Protein AF-A0A117KWV7-F1 (afdb_monomer_lite)

Foldseek 3Di:
DPPPPPPPDALLRLLVVLLVVPHDADPVCLQVDPLNVQVLLVVLLVCDLVVVDDLVRLCVQLHNQLSSVSVCSSSRDDLCSSCVSVVHDSVVSSVSNNVSSVVSCVPPVVPPVPPDDDD

Radius of gyration: 15.74 Å; chains: 1; bounding box: 28×49×55 Å

Secondary structure (DSSP, 8-state):
----------HHHHHHHHHHTT----GGGTT-SGGGGSHHHHHHHHHHHTTSS-HHHHHHHHHHHHHHHHHHHHHT--HHHHHHHTTS-HHHHHHHHHHHHHHHIIIIITTSSS-----

pLDDT: mean 84.76, std 16.92, range [40.44, 97.12]

Structure (mmCIF, N/CA/C/O backbone):
data_AF-A0A117KWV7-F1
#
_entry.id   AF-A0A117KWV7-F1
#
loop_
_atom_site.group_PDB
_atom_site.id
_atom_site.type_symbol
_atom_site.label_atom_id
_atom_site.label_alt_id
_atom_site.label_comp_id
_atom_site.label_asym_id
_atom_site.label_entity_id
_atom_site.label_seq_id
_atom_site.pdbx_PDB_ins_code
_atom_site.Cartn_x
_atom_site.Cartn_y
_atom_site.Cartn_z
_atom_site.occupancy
_atom_site.B_iso_or_equiv
_atom_site.auth_seq_id
_atom_site.auth_comp_id
_atom_site.auth_asym_id
_atom_site.auth_atom_id
_atom_site.pdbx_PDB_model_num
ATOM 1 N N . MET A 1 1 ? -12.663 -35.653 9.692 1.00 40.44 1 MET A N 1
ATOM 2 C CA . MET A 1 1 ? -11.377 -34.970 9.433 1.00 40.44 1 MET A CA 1
ATOM 3 C C . MET A 1 1 ? -11.649 -33.733 8.590 1.00 40.44 1 MET A C 1
ATOM 5 O O . MET A 1 1 ? -11.610 -33.794 7.367 1.00 40.44 1 MET A O 1
ATOM 9 N N . THR A 1 2 ? -12.018 -32.627 9.229 1.00 44.38 2 THR A N 1
ATOM 10 C CA . THR A 1 2 ? -12.074 -31.314 8.580 1.00 44.38 2 THR A CA 1
ATOM 11 C C . THR A 1 2 ? -10.638 -30.906 8.291 1.00 44.38 2 THR A C 1
ATOM 13 O O . THR A 1 2 ? -9.846 -30.727 9.207 1.00 44.38 2 THR A O 1
ATOM 16 N N . LYS A 1 3 ? -10.265 -30.871 7.011 1.00 45.09 3 LYS A N 1
ATOM 17 C CA . LYS A 1 3 ? -8.960 -30.372 6.584 1.00 45.09 3 LYS A CA 1
ATOM 18 C C . LYS A 1 3 ? -8.886 -28.903 6.990 1.00 45.09 3 LYS A C 1
ATOM 20 O O . LYS A 1 3 ? -9.588 -28.084 6.401 1.00 45.09 3 LYS A O 1
ATOM 25 N N . ASP A 1 4 ? -8.048 -28.587 7.971 1.00 50.41 4 ASP A N 1
ATOM 26 C CA . ASP A 1 4 ? -7.552 -27.234 8.183 1.00 50.41 4 ASP A CA 1
ATOM 27 C C . ASP A 1 4 ? -6.854 -26.797 6.896 1.00 50.41 4 ASP A C 1
ATOM 29 O O . ASP A 1 4 ? -5.695 -27.124 6.625 1.00 50.41 4 ASP A O 1
ATOM 33 N N . VAL A 1 5 ? -7.596 -26.095 6.040 1.00 50.00 5 VAL A N 1
ATOM 34 C CA . VAL A 1 5 ? -7.021 -25.354 4.927 1.00 50.00 5 VAL A CA 1
ATOM 35 C C . VAL A 1 5 ? -6.283 -24.195 5.573 1.00 50.00 5 VAL A C 1
ATOM 37 O O . VAL A 1 5 ? -6.842 -23.122 5.787 1.00 50.00 5 VAL A O 1
ATOM 40 N N . ASN A 1 6 ? -5.026 -24.441 5.929 1.00 47.94 6 ASN A N 1
ATOM 41 C CA . ASN A 1 6 ? -4.088 -23.432 6.391 1.00 47.94 6 ASN A CA 1
ATOM 42 C C . ASN A 1 6 ? -3.799 -22.495 5.203 1.00 47.94 6 ASN A C 1
ATOM 44 O O . ASN A 1 6 ? -2.786 -22.600 4.511 1.00 47.94 6 ASN A O 1
ATOM 48 N N . LYS A 1 7 ? -4.766 -21.631 4.874 1.00 59.97 7 LYS A N 1
ATOM 49 C CA . LYS A 1 7 ? -4.659 -20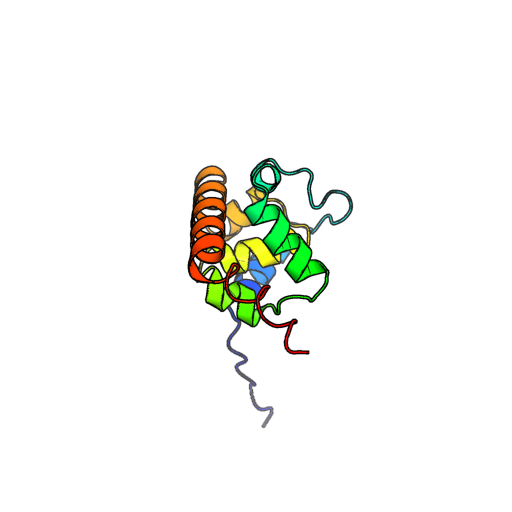.659 3.792 1.00 59.97 7 LYS A CA 1
ATOM 50 C C . LYS A 1 7 ? -3.700 -19.581 4.279 1.00 59.97 7 LYS A C 1
ATOM 52 O O . LYS A 1 7 ? -4.084 -18.687 5.027 1.00 59.97 7 LYS A O 1
ATOM 57 N N . SER A 1 8 ? -2.433 -19.705 3.893 1.00 74.69 8 SER A N 1
ATOM 58 C CA . SER A 1 8 ? -1.414 -18.687 4.146 1.00 74.69 8 SER A CA 1
ATOM 59 C C . SER A 1 8 ? -1.929 -17.338 3.631 1.00 74.69 8 SER A C 1
ATOM 61 O O . SER A 1 8 ? -2.058 -17.146 2.421 1.00 74.69 8 SER A O 1
ATOM 63 N N . MET A 1 9 ? -2.226 -16.415 4.547 1.00 80.31 9 MET A N 1
ATOM 64 C CA . MET A 1 9 ? -2.661 -15.067 4.194 1.00 80.31 9 MET A CA 1
ATOM 65 C C . MET A 1 9 ? -1.505 -14.285 3.563 1.00 80.31 9 MET A C 1
ATOM 67 O O . MET A 1 9 ? -0.401 -14.240 4.118 1.00 80.31 9 MET A O 1
ATOM 71 N N . ASN A 1 10 ? -1.754 -13.633 2.429 1.00 89.31 10 ASN A N 1
ATOM 72 C CA . ASN A 1 10 ? -0.774 -12.742 1.807 1.00 89.31 10 ASN A CA 1
ATOM 73 C C . ASN A 1 10 ? -0.627 -11.424 2.600 1.00 89.31 10 ASN A C 1
ATOM 75 O O . ASN A 1 10 ? -1.399 -11.125 3.513 1.00 89.31 10 ASN A O 1
ATOM 79 N N . GLY A 1 11 ? 0.390 -10.619 2.271 1.00 88.06 11 GLY A N 1
ATOM 80 C CA . GLY A 1 11 ? 0.694 -9.385 3.010 1.00 88.06 11 GLY A CA 1
ATOM 81 C C . GLY A 1 11 ? -0.460 -8.372 3.057 1.00 88.06 11 GLY A C 1
ATOM 82 O O . GLY A 1 11 ? -0.638 -7.704 4.073 1.00 88.06 11 GLY A O 1
ATOM 83 N N . ALA A 1 12 ? -1.278 -8.288 2.001 1.00 92.44 12 ALA A N 1
ATOM 84 C CA . ALA A 1 12 ? -2.457 -7.422 1.986 1.00 92.44 12 ALA A CA 1
ATOM 85 C C . ALA A 1 12 ? -3.567 -7.962 2.892 1.00 92.44 12 ALA A C 1
ATOM 87 O O . ALA A 1 12 ? -4.151 -7.203 3.654 1.00 92.44 12 ALA A O 1
ATOM 88 N N . GLU A 1 13 ? -3.829 -9.267 2.858 1.00 93.31 13 GLU A N 1
ATOM 89 C CA . GLU A 1 13 ? -4.834 -9.902 3.717 1.00 93.31 13 GLU A CA 1
ATOM 90 C C . GLU A 1 13 ? -4.492 -9.740 5.200 1.00 93.31 13 GLU A C 1
ATOM 92 O O . GLU A 1 13 ? -5.366 -9.393 5.992 1.00 93.31 13 GLU A O 1
ATOM 97 N N . LYS A 1 14 ? -3.216 -9.915 5.573 1.00 93.56 14 LYS A N 1
ATOM 98 C CA . LYS A 1 14 ? -2.741 -9.678 6.947 1.00 93.56 14 LYS A CA 1
ATOM 99 C C . LYS A 1 14 ? -2.973 -8.232 7.382 1.00 93.56 14 LYS A C 1
ATOM 101 O O . LYS A 1 14 ? -3.506 -7.994 8.462 1.00 93.56 14 LYS A O 1
ATOM 106 N N . LEU A 1 15 ? -2.615 -7.273 6.526 1.00 94.25 15 LEU A N 1
ATOM 107 C CA . LEU A 1 15 ? -2.806 -5.852 6.809 1.00 94.25 15 LEU A CA 1
ATOM 108 C C . LEU A 1 15 ? -4.291 -5.490 6.950 1.00 94.25 15 LEU A C 1
ATOM 110 O O . LEU A 1 15 ? -4.666 -4.775 7.873 1.00 94.25 15 LEU A O 1
ATOM 114 N N . LEU A 1 16 ? -5.145 -5.994 6.060 1.00 94.69 16 LEU A N 1
ATOM 115 C CA . LEU A 1 16 ? -6.585 -5.738 6.097 1.00 94.69 16 LEU A CA 1
ATOM 116 C C . LEU A 1 16 ? -7.245 -6.348 7.339 1.00 94.69 16 LEU A C 1
ATOM 118 O O . LEU A 1 16 ? -8.093 -5.700 7.951 1.00 94.69 16 LEU A O 1
ATOM 122 N N .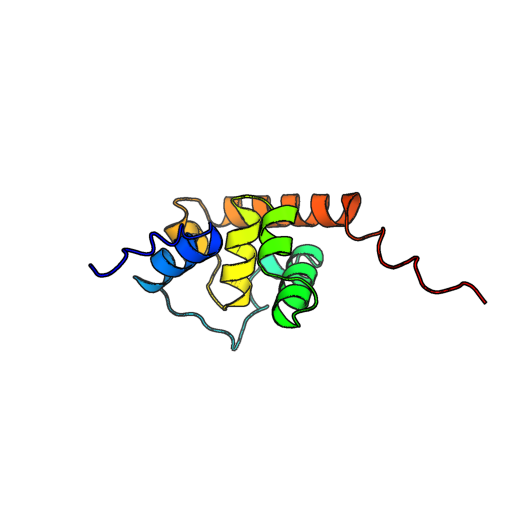 ALA A 1 17 ? -6.837 -7.55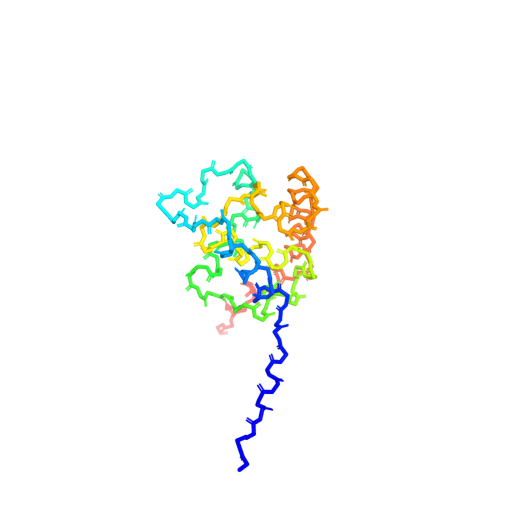6 7.735 1.00 94.19 17 ALA A N 1
ATOM 123 C CA . ALA A 1 17 ? -7.309 -8.178 8.967 1.00 94.19 17 ALA A CA 1
ATOM 124 C C . ALA A 1 17 ? -6.934 -7.337 10.194 1.00 94.19 17 ALA A C 1
ATOM 126 O O . ALA A 1 17 ? -7.779 -7.115 11.059 1.00 94.19 17 ALA A O 1
ATOM 127 N N . GLU A 1 18 ? -5.713 -6.801 10.243 1.00 94.00 18 GLU A N 1
ATOM 128 C CA . GLU A 1 18 ? -5.287 -5.916 11.329 1.00 94.00 18 GLU A CA 1
ATOM 129 C C . GLU A 1 18 ? -6.077 -4.600 11.346 1.00 94.00 18 GLU A C 1
ATOM 131 O O . GLU A 1 18 ? -6.612 -4.209 12.381 1.00 94.00 18 GLU A O 1
ATOM 136 N N . LEU A 1 19 ? -6.238 -3.955 10.187 1.00 94.25 19 LEU A N 1
ATOM 137 C CA . LEU A 1 19 ? -7.009 -2.716 10.046 1.00 94.25 19 LEU A CA 1
ATOM 138 C C . LEU A 1 19 ? -8.466 -2.879 10.485 1.00 94.25 19 LEU A C 1
ATOM 140 O O . LEU A 1 19 ? -9.019 -1.981 11.120 1.00 94.25 19 LEU A O 1
ATOM 144 N N . SER A 1 20 ? -9.080 -4.025 10.183 1.00 92.38 20 SER A N 1
ATOM 145 C CA . SER A 1 20 ? -10.479 -4.300 10.529 1.00 92.38 20 SER A CA 1
ATOM 146 C C . SER A 1 20 ? -10.760 -4.281 12.036 1.00 92.38 20 SER A C 1
ATOM 148 O O . SER A 1 20 ? -11.903 -4.073 12.436 1.00 92.38 20 SER A O 1
ATOM 150 N N . LYS A 1 21 ? -9.727 -4.427 12.878 1.00 93.31 21 LYS A N 1
ATOM 151 C CA . LYS A 1 21 ? -9.863 -4.404 14.340 1.00 93.31 21 LYS A CA 1
ATOM 152 C C . LYS A 1 21 ? -10.141 -3.007 14.898 1.00 93.31 21 LYS A C 1
ATOM 154 O O . LYS A 1 21 ? -10.641 -2.900 16.012 1.00 93.31 21 LYS A O 1
ATOM 159 N N . PHE A 1 22 ? -9.776 -1.941 14.178 1.00 92.06 22 PHE A N 1
ATOM 160 C CA . PHE A 1 22 ? -9.825 -0.578 14.727 1.00 92.06 22 PHE A CA 1
ATOM 161 C C . PHE A 1 22 ? -10.192 0.528 13.728 1.00 92.06 22 PHE A C 1
ATOM 163 O O . PHE A 1 22 ? -10.377 1.671 14.143 1.00 92.06 22 PHE A O 1
ATOM 170 N N . ALA A 1 23 ? -10.280 0.234 12.431 1.00 92.12 23 ALA A N 1
ATOM 171 C CA . ALA A 1 23 ? -10.597 1.209 11.396 1.00 92.12 23 ALA A CA 1
ATOM 172 C C . ALA A 1 23 ? -11.656 0.666 10.431 1.00 92.12 23 ALA A C 1
ATOM 174 O O . ALA A 1 23 ? -11.733 -0.531 10.156 1.00 92.12 23 ALA A O 1
ATOM 175 N N . SER A 1 24 ? -12.458 1.573 9.875 1.00 88.81 24 SER A N 1
ATOM 176 C CA . SER A 1 24 ? -13.446 1.259 8.841 1.00 88.81 24 SER A CA 1
ATOM 177 C C . SER A 1 24 ? -13.087 1.964 7.534 1.00 88.81 24 SER A C 1
ATOM 179 O O . SER A 1 24 ? -12.739 3.148 7.556 1.00 88.81 24 SER A O 1
ATOM 181 N N . PRO A 1 25 ? -13.176 1.276 6.385 1.00 91.12 25 PRO A N 1
ATOM 182 C CA . PRO A 1 25 ? -12.857 1.879 5.102 1.00 91.12 25 PRO A CA 1
ATOM 183 C C . PRO A 1 25 ? -13.895 2.940 4.714 1.00 91.12 25 PRO A C 1
ATOM 185 O O . PRO A 1 25 ? -15.101 2.716 4.814 1.00 91.12 25 PRO A O 1
ATOM 188 N N . ASN A 1 26 ? -13.436 4.074 4.184 1.00 87.44 26 ASN A N 1
ATOM 189 C CA . ASN A 1 26 ? -14.293 5.121 3.637 1.00 87.44 26 ASN A CA 1
ATOM 190 C C . ASN A 1 26 ? -13.964 5.402 2.167 1.00 87.44 26 ASN A C 1
ATOM 192 O O . ASN A 1 26 ? -13.096 6.207 1.831 1.00 87.44 26 ASN A O 1
ATOM 196 N N . ARG A 1 27 ? -14.727 4.776 1.269 1.00 80.50 27 ARG A N 1
ATOM 197 C CA . ARG A 1 27 ? -14.525 4.916 -0.181 1.00 80.50 27 ARG A CA 1
ATOM 198 C C . ARG A 1 27 ? -15.057 6.216 -0.775 1.00 80.50 27 ARG A C 1
ATOM 200 O O . ARG A 1 27 ? -14.668 6.556 -1.887 1.00 80.50 27 ARG A O 1
ATOM 207 N N . LYS A 1 28 ? -15.898 6.973 -0.057 1.00 79.25 28 LYS A N 1
ATOM 208 C CA . LYS A 1 28 ? -16.504 8.213 -0.586 1.00 79.25 28 LYS A CA 1
ATOM 209 C C . LYS A 1 28 ? -15.458 9.288 -0.914 1.00 79.25 28 LYS A C 1
ATOM 211 O O . LYS A 1 28 ? -15.747 10.205 -1.670 1.00 79.25 28 LYS A O 1
ATOM 216 N N . ASN A 1 29 ? -14.252 9.178 -0.350 1.00 70.69 29 ASN A N 1
ATOM 217 C CA . ASN A 1 29 ? -13.182 10.170 -0.459 1.00 70.69 29 ASN A CA 1
ATOM 218 C C . ASN A 1 29 ? -11.817 9.551 -0.818 1.00 70.69 29 ASN A C 1
ATOM 220 O O . ASN A 1 29 ? -10.788 10.084 -0.404 1.00 70.69 29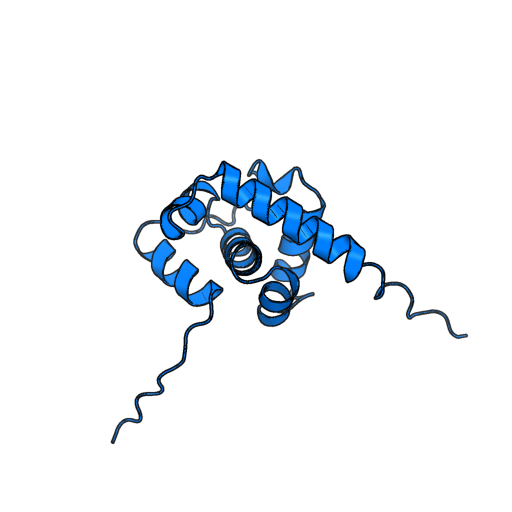 ASN A O 1
ATOM 224 N N . LEU A 1 30 ? -11.807 8.446 -1.578 1.00 76.19 30 LEU A N 1
ATOM 225 C CA . LEU A 1 30 ? -10.628 7.603 -1.832 1.00 76.19 30 LEU A CA 1
ATOM 226 C C . LEU A 1 30 ? -9.353 8.379 -2.206 1.00 76.19 30 LEU A C 1
ATOM 228 O O . LEU A 1 30 ? -8.281 7.990 -1.779 1.00 76.19 30 LEU A O 1
ATOM 232 N N . PHE A 1 31 ? -9.466 9.493 -2.939 1.00 85.06 31 PHE A N 1
ATOM 233 C CA . PHE A 1 31 ? -8.324 10.268 -3.444 1.00 85.06 31 PHE A CA 1
ATOM 234 C C . PHE A 1 31 ? -8.069 11.606 -2.732 1.00 85.06 31 PHE A C 1
ATOM 236 O O . PHE A 1 31 ? -7.335 12.446 -3.248 1.00 85.06 31 PHE A O 1
ATOM 243 N N . LYS A 1 32 ? -8.662 11.846 -1.555 1.00 84.75 32 LYS A N 1
ATOM 244 C CA . LYS A 1 32 ? -8.457 13.110 -0.815 1.00 84.75 32 LYS A CA 1
ATOM 245 C C . LYS A 1 32 ? -7.188 13.136 0.043 1.00 84.75 32 LYS A C 1
ATOM 247 O O . LYS A 1 32 ? -6.822 14.192 0.555 1.00 84.75 32 LYS A O 1
ATOM 252 N N . GLU A 1 33 ? -6.513 12.004 0.229 1.00 83.44 33 GLU A N 1
ATOM 253 C CA . GLU A 1 33 ? -5.283 11.960 1.025 1.00 83.44 33 GLU A CA 1
ATOM 254 C C . GLU A 1 33 ? -4.085 12.589 0.306 1.00 83.44 33 GLU A C 1
ATOM 256 O O . GLU A 1 33 ? -3.917 12.455 -0.903 1.00 83.44 33 GLU A O 1
ATOM 261 N N . ALA A 1 34 ? -3.188 13.214 1.076 1.00 86.88 34 ALA A N 1
ATOM 262 C CA . ALA A 1 34 ? -1.997 13.881 0.543 1.00 86.88 34 ALA A CA 1
ATOM 263 C C . ALA A 1 34 ? -1.089 12.956 -0.288 1.00 86.88 34 ALA A C 1
ATOM 265 O O . ALA A 1 34 ? -0.392 13.435 -1.176 1.00 86.88 34 ALA A O 1
ATOM 266 N N . VAL A 1 35 ? -1.109 11.642 -0.028 1.00 90.25 35 VAL A N 1
ATOM 267 C CA . VAL A 1 35 ? -0.330 10.657 -0.795 1.00 90.25 35 VAL A CA 1
ATOM 268 C C . VAL A 1 35 ? -0.768 10.578 -2.264 1.00 90.25 35 VAL A C 1
ATOM 270 O O . VAL A 1 35 ? 0.057 10.314 -3.130 1.00 90.25 35 VAL A O 1
ATOM 273 N N . PHE A 1 36 ? -2.031 10.895 -2.567 1.00 92.62 36 PHE A N 1
ATOM 274 C CA . PHE A 1 36 ? -2.568 10.900 -3.932 1.00 92.62 36 PHE A CA 1
ATOM 275 C C . PHE A 1 36 ? -2.219 12.152 -4.734 1.00 92.62 36 PHE A C 1
ATOM 277 O O . PHE A 1 36 ? -2.578 12.241 -5.907 1.00 92.62 36 PHE A O 1
ATOM 284 N N . ARG A 1 37 ? -1.505 13.113 -4.130 1.00 91.94 37 ARG A N 1
ATOM 285 C CA . ARG A 1 37 ? -0.879 14.208 -4.882 1.00 91.94 37 ARG A CA 1
ATOM 286 C C . ARG A 1 37 ? 0.232 13.693 -5.797 1.00 91.94 37 ARG A C 1
ATOM 288 O O . ARG A 1 37 ? 0.509 14.329 -6.807 1.00 91.94 37 ARG A O 1
ATOM 295 N N . ASP A 1 38 ? 0.838 12.548 -5.475 1.00 93.69 38 ASP A N 1
ATOM 296 C CA . ASP A 1 38 ? 1.723 11.860 -6.411 1.00 93.69 38 ASP A CA 1
ATOM 297 C C . ASP A 1 38 ? 0.891 11.076 -7.437 1.00 93.69 38 ASP A C 1
ATOM 299 O O . ASP A 1 38 ? 0.167 10.131 -7.098 1.00 93.69 38 ASP A O 1
ATOM 303 N N . TYR A 1 39 ? 1.002 11.470 -8.709 1.00 92.25 39 TYR A N 1
ATOM 304 C CA . TYR A 1 39 ? 0.211 10.889 -9.794 1.00 92.25 39 TYR A CA 1
ATOM 305 C C . TYR A 1 39 ? 0.465 9.387 -9.982 1.00 92.25 39 TYR A C 1
ATOM 307 O O . TYR A 1 39 ? -0.426 8.673 -10.437 1.00 92.25 39 TYR A O 1
ATOM 315 N N . ARG A 1 40 ? 1.654 8.881 -9.625 1.00 93.19 40 ARG A N 1
ATOM 316 C CA . ARG A 1 40 ? 2.021 7.469 -9.813 1.00 93.19 40 ARG A CA 1
ATOM 317 C C . ARG A 1 40 ? 1.288 6.613 -8.802 1.00 93.19 40 ARG A C 1
ATOM 319 O O . ARG A 1 40 ? 0.639 5.646 -9.187 1.00 93.19 40 ARG A O 1
ATOM 326 N N . VAL A 1 41 ? 1.309 7.022 -7.532 1.00 94.50 41 VAL A N 1
ATOM 327 C CA . VAL A 1 41 ? 0.537 6.362 -6.467 1.00 94.50 41 VAL A CA 1
ATOM 328 C C . VAL A 1 41 ? -0.944 6.329 -6.840 1.00 94.50 41 VAL A C 1
ATOM 330 O O . VAL A 1 41 ? -1.585 5.279 -6.768 1.00 94.50 41 VAL A O 1
ATOM 333 N N . ARG A 1 42 ? -1.476 7.464 -7.309 1.00 95.00 42 ARG A N 1
ATOM 334 C CA . ARG A 1 42 ? -2.858 7.553 -7.785 1.00 95.00 42 ARG A CA 1
ATOM 335 C C . ARG A 1 42 ? -3.136 6.590 -8.945 1.00 95.00 42 ARG A C 1
ATOM 337 O O . ARG A 1 42 ? -4.103 5.839 -8.862 1.00 95.00 42 ARG A O 1
ATOM 344 N N . LYS A 1 43 ? -2.273 6.547 -9.967 1.00 92.75 43 LYS A N 1
ATOM 345 C CA . LYS A 1 43 ? -2.405 5.656 -11.136 1.00 92.75 43 LYS A CA 1
ATOM 346 C C . LYS A 1 43 ? -2.446 4.181 -10.726 1.00 92.75 43 LYS A C 1
ATOM 348 O O . LYS A 1 43 ? -3.264 3.433 -11.250 1.00 92.75 43 LYS A O 1
ATOM 353 N N . PHE A 1 44 ? -1.612 3.758 -9.775 1.00 93.50 44 PHE A N 1
ATOM 354 C CA . PHE A 1 44 ? -1.630 2.381 -9.263 1.00 93.50 44 PHE A CA 1
ATOM 355 C C . PHE A 1 44 ? -2.942 2.032 -8.554 1.00 93.50 44 PHE A C 1
ATOM 357 O O . PHE A 1 44 ? -3.511 0.972 -8.812 1.00 93.50 44 PHE A O 1
ATOM 364 N N . VAL A 1 45 ? -3.450 2.925 -7.698 1.00 94.69 45 VAL A N 1
ATOM 365 C CA . VAL A 1 45 ? -4.745 2.710 -7.035 1.00 94.69 45 VAL A CA 1
ATOM 366 C C . VAL A 1 45 ? -5.884 2.681 -8.050 1.00 94.69 45 VAL A C 1
ATOM 368 O O . VAL A 1 45 ? -6.719 1.786 -7.981 1.00 94.69 45 VAL A O 1
ATOM 371 N N . GLU A 1 46 ? -5.912 3.604 -9.012 1.00 93.88 46 GLU A N 1
ATOM 372 C CA . GLU A 1 46 ? -6.940 3.637 -10.060 1.00 93.88 46 GLU A CA 1
ATOM 373 C C . GLU A 1 46 ? -6.944 2.353 -10.896 1.00 93.88 46 GLU A C 1
ATOM 375 O O . GLU A 1 46 ? -8.005 1.753 -11.064 1.00 93.88 46 GLU A O 1
ATOM 380 N N . LYS A 1 47 ? -5.772 1.885 -11.346 1.00 92.50 47 LYS A N 1
ATOM 381 C CA . LYS A 1 47 ? -5.647 0.623 -12.092 1.00 92.50 47 LYS A CA 1
ATOM 382 C C . LYS A 1 47 ? -6.141 -0.575 -11.283 1.00 92.50 47 LYS A C 1
ATOM 384 O O . LYS A 1 47 ? -6.856 -1.418 -11.813 1.00 92.50 47 LYS A O 1
ATOM 389 N N . TYR A 1 48 ? -5.811 -0.647 -9.993 1.00 93.94 48 TYR A N 1
ATOM 390 C CA . TYR A 1 48 ? -6.284 -1.740 -9.141 1.00 93.94 48 TYR A CA 1
ATOM 391 C C . TYR A 1 48 ? -7.800 -1.667 -8.889 1.00 93.94 48 TYR A C 1
ATOM 393 O O . TYR A 1 48 ? -8.484 -2.684 -8.957 1.00 93.94 48 TYR A O 1
ATOM 401 N N . VAL A 1 49 ? -8.359 -0.472 -8.660 1.00 92.75 49 VAL A N 1
ATOM 402 C CA . VAL A 1 49 ? -9.812 -0.272 -8.480 1.00 92.75 49 VAL A CA 1
ATOM 403 C C . VAL A 1 49 ? -10.596 -0.630 -9.746 1.00 92.75 49 VAL A C 1
ATOM 405 O O . VAL A 1 49 ? -11.680 -1.200 -9.645 1.00 92.75 49 VAL A O 1
ATOM 408 N N . ARG A 1 50 ? -10.050 -0.327 -10.929 1.00 92.88 50 ARG A N 1
ATOM 409 C CA . ARG A 1 50 ? -10.637 -0.682 -12.233 1.00 92.88 50 ARG A CA 1
ATOM 410 C C . ARG A 1 50 ? -10.437 -2.145 -12.622 1.00 92.88 50 ARG A C 1
ATOM 412 O O . ARG A 1 50 ? -11.026 -2.586 -13.598 1.00 92.88 50 ARG A O 1
ATOM 419 N N . SER A 1 51 ? -9.686 -2.909 -11.829 1.00 91.56 51 SER A N 1
ATOM 420 C CA . SER A 1 51 ? -9.286 -4.290 -12.131 1.00 91.56 51 SER A CA 1
ATOM 421 C C . SER A 1 51 ? -8.371 -4.429 -13.360 1.00 91.56 51 SER A C 1
ATOM 423 O O . SER A 1 51 ? -8.252 -5.522 -13.902 1.00 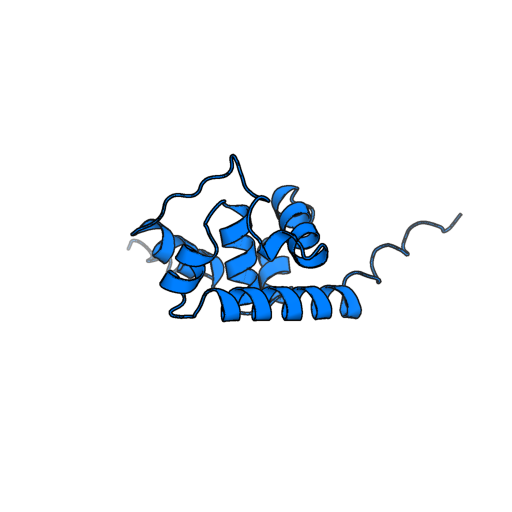91.56 51 SER A O 1
ATOM 425 N N . ASP A 1 52 ? -7.669 -3.359 -13.757 1.00 91.50 52 ASP A N 1
ATOM 426 C CA . ASP A 1 52 ? -6.655 -3.382 -14.829 1.00 91.50 52 ASP A CA 1
ATOM 427 C C . ASP A 1 52 ? -5.384 -4.138 -14.398 1.00 91.50 52 ASP A C 1
ATOM 429 O O . ASP A 1 52 ? -4.608 -4.606 -15.228 1.00 91.50 52 ASP A O 1
ATOM 433 N N . ILE A 1 53 ? -5.140 -4.213 -13.085 1.00 90.12 53 ILE A N 1
ATOM 434 C CA . ILE A 1 53 ? -4.041 -4.962 -12.467 1.00 90.12 53 ILE A CA 1
ATOM 435 C C . ILE A 1 53 ? -4.573 -5.758 -11.278 1.00 90.12 53 ILE A C 1
ATOM 437 O O . ILE A 1 53 ? -5.382 -5.253 -10.495 1.00 90.12 53 ILE A O 1
ATOM 441 N N . SER A 1 54 ? -4.120 -7.003 -11.123 1.00 92.88 54 SER A N 1
ATOM 442 C CA . SER A 1 54 ? -4.578 -7.858 -10.030 1.00 92.88 54 SER A CA 1
ATOM 443 C C . SER A 1 54 ? -3.901 -7.500 -8.701 1.00 92.88 54 SER A C 1
ATOM 445 O O . SER A 1 54 ? -2.877 -6.815 -8.647 1.00 92.88 54 SER A O 1
ATOM 447 N N . GLN A 1 55 ? -4.447 -8.008 -7.590 1.00 92.81 55 GLN A N 1
ATOM 448 C CA . GLN A 1 55 ? -3.789 -7.890 -6.284 1.00 92.81 55 GLN A CA 1
ATOM 449 C C . GLN A 1 55 ? -2.406 -8.554 -6.296 1.00 92.81 55 GLN A C 1
ATOM 451 O O . GLN A 1 55 ? -1.467 -8.017 -5.715 1.00 92.81 55 GLN A O 1
ATOM 456 N N . THR A 1 56 ? -2.273 -9.699 -6.967 1.00 92.12 56 THR A N 1
ATOM 457 C CA . THR A 1 56 ? -0.996 -10.408 -7.105 1.00 92.12 56 THR A CA 1
ATOM 458 C C . THR A 1 56 ? 0.035 -9.541 -7.824 1.00 92.12 56 THR A C 1
ATOM 460 O O . THR A 1 56 ? 1.168 -9.446 -7.356 1.00 92.12 56 THR A O 1
ATOM 463 N N . ASP A 1 57 ? -0.366 -8.835 -8.885 1.00 91.19 57 ASP A N 1
ATOM 464 C CA . ASP A 1 57 ? 0.514 -7.914 -9.616 1.00 91.19 57 ASP A CA 1
ATOM 465 C C . ASP A 1 57 ? 0.947 -6.734 -8.743 1.00 91.19 57 ASP A C 1
ATOM 467 O O . ASP A 1 57 ? 2.132 -6.414 -8.676 1.00 91.19 57 ASP A O 1
ATOM 471 N N . ILE A 1 58 ? 0.011 -6.126 -8.003 1.00 92.81 58 ILE A N 1
ATOM 472 C CA . ILE A 1 58 ? 0.315 -5.056 -7.040 1.00 92.81 58 ILE A CA 1
ATOM 473 C C . ILE A 1 58 ? 1.365 -5.508 -6.022 1.00 92.81 58 ILE A C 1
ATOM 475 O O . ILE A 1 58 ? 2.339 -4.793 -5.773 1.00 92.81 58 ILE A O 1
ATOM 479 N N . LEU A 1 59 ? 1.183 -6.693 -5.438 1.00 93.25 59 LEU A N 1
ATOM 480 C CA . LEU A 1 59 ? 2.115 -7.242 -4.455 1.00 93.25 59 LEU A CA 1
ATOM 481 C C . LEU A 1 59 ? 3.485 -7.543 -5.078 1.00 93.25 59 LEU A C 1
ATOM 483 O O . LEU A 1 59 ? 4.508 -7.246 -4.462 1.00 93.25 59 LEU A O 1
ATOM 487 N N . ALA A 1 60 ? 3.511 -8.080 -6.299 1.00 89.94 60 ALA A N 1
ATOM 488 C CA . ALA A 1 60 ? 4.742 -8.397 -7.013 1.00 89.94 60 ALA A CA 1
ATOM 489 C C . ALA A 1 60 ? 5.522 -7.144 -7.443 1.00 89.94 60 ALA A C 1
ATOM 491 O O . ALA A 1 60 ? 6.751 -7.148 -7.415 1.00 89.94 60 ALA A O 1
ATOM 492 N N . TYR A 1 61 ? 4.835 -6.071 -7.843 1.00 89.81 61 TYR A N 1
ATOM 493 C CA . TYR A 1 61 ? 5.481 -4.861 -8.362 1.00 89.81 61 TYR A CA 1
ATOM 494 C C . TYR A 1 61 ? 5.946 -3.911 -7.265 1.00 89.81 61 TYR A C 1
ATOM 496 O O . TYR A 1 61 ? 6.977 -3.262 -7.418 1.00 89.81 61 TYR A O 1
ATOM 504 N N . LEU A 1 62 ? 5.186 -3.809 -6.175 1.00 92.69 62 LEU A N 1
ATOM 505 C CA . LEU A 1 62 ? 5.419 -2.807 -5.132 1.00 92.69 62 LEU A CA 1
ATOM 506 C C . LEU A 1 62 ? 6.037 -3.403 -3.860 1.00 92.69 62 LEU A C 1
ATOM 508 O O . LEU A 1 62 ? 6.414 -2.677 -2.939 1.00 92.69 62 LEU A O 1
ATOM 512 N N . GLY A 1 63 ? 6.156 -4.728 -3.798 1.00 91.25 63 GLY A N 1
ATOM 513 C CA . GLY A 1 63 ? 6.807 -5.437 -2.708 1.00 91.25 63 GLY A CA 1
ATOM 514 C C . GLY A 1 63 ? 6.014 -5.439 -1.399 1.00 91.25 63 GLY A C 1
ATOM 515 O O . GLY A 1 63 ? 4.856 -5.021 -1.311 1.00 91.25 63 GLY A O 1
ATOM 516 N N . ALA A 1 64 ? 6.671 -5.927 -0.345 1.00 88.50 64 ALA A N 1
ATOM 517 C CA . ALA A 1 64 ? 6.031 -6.335 0.906 1.00 88.50 64 ALA A CA 1
ATOM 518 C C . ALA A 1 64 ? 5.421 -5.193 1.737 1.00 88.50 64 ALA A C 1
ATOM 520 O O . ALA A 1 64 ? 4.612 -5.456 2.620 1.00 88.50 64 ALA A O 1
ATOM 521 N N . THR A 1 65 ? 5.804 -3.935 1.489 1.00 90.88 65 THR A N 1
ATOM 522 C CA . THR A 1 65 ? 5.247 -2.775 2.208 1.00 90.88 65 THR A CA 1
ATOM 523 C C . THR A 1 65 ? 4.281 -1.968 1.347 1.00 90.88 65 THR A C 1
ATOM 525 O O . THR A 1 65 ? 3.131 -1.777 1.736 1.00 90.88 65 THR A O 1
ATOM 528 N N . ALA A 1 66 ? 4.719 -1.499 0.174 1.00 95.00 66 ALA A N 1
ATOM 529 C CA . ALA A 1 66 ? 3.904 -0.613 -0.651 1.00 95.00 66 ALA A CA 1
ATOM 530 C C . ALA A 1 66 ? 2.736 -1.348 -1.330 1.00 95.00 66 ALA A C 1
ATOM 532 O O . ALA A 1 66 ? 1.661 -0.768 -1.452 1.00 95.00 66 ALA A O 1
ATOM 533 N N . GLY A 1 67 ? 2.892 -2.628 -1.688 1.00 96.12 67 GLY A N 1
ATOM 534 C CA . GLY A 1 67 ? 1.810 -3.430 -2.269 1.00 96.12 67 GLY A CA 1
ATOM 535 C C . GLY A 1 67 ? 0.591 -3.540 -1.344 1.00 96.12 67 GLY A C 1
ATOM 536 O O . GLY A 1 67 ? -0.490 -3.073 -1.712 1.00 96.12 67 GLY A O 1
ATOM 537 N N . PRO A 1 68 ? 0.741 -4.081 -0.119 1.00 97.12 68 PRO A N 1
ATOM 538 C CA . PRO A 1 68 ? -0.341 -4.128 0.864 1.00 97.12 68 PRO A CA 1
ATOM 539 C C . PRO A 1 68 ? -0.963 -2.758 1.157 1.00 97.12 68 PRO A C 1
ATOM 541 O O . PRO A 1 68 ? -2.186 -2.644 1.231 1.00 97.12 68 PRO A O 1
ATOM 544 N N . ALA A 1 69 ? -0.141 -1.710 1.269 1.00 96.69 69 ALA A N 1
ATOM 545 C CA . ALA A 1 69 ? -0.621 -0.355 1.518 1.00 96.69 69 ALA A CA 1
ATOM 546 C C . ALA A 1 69 ? -1.468 0.194 0.354 1.00 96.69 69 ALA A C 1
ATOM 548 O O . ALA A 1 69 ? -2.505 0.799 0.611 1.00 96.69 69 ALA A O 1
ATOM 549 N N . ILE A 1 70 ? -1.099 -0.060 -0.909 1.00 96.44 70 ILE A N 1
ATOM 550 C CA . ILE A 1 70 ? -1.921 0.297 -2.080 1.00 96.44 70 ILE A CA 1
ATOM 551 C C . ILE A 1 70 ? -3.269 -0.420 -2.053 1.00 96.44 70 ILE A C 1
ATOM 553 O O . ILE A 1 70 ? -4.299 0.212 -2.289 1.00 96.44 70 ILE A O 1
ATOM 557 N N . VAL A 1 71 ? -3.288 -1.714 -1.720 1.00 96.06 71 VAL A N 1
ATOM 558 C CA . VAL A 1 71 ? -4.543 -2.472 -1.603 1.00 96.06 71 VAL A CA 1
ATOM 559 C C . VAL A 1 71 ? -5.425 -1.878 -0.504 1.00 96.06 71 VAL A C 1
ATOM 561 O O . VAL A 1 71 ? -6.612 -1.646 -0.731 1.00 96.06 71 VAL A O 1
ATOM 564 N N . ALA A 1 72 ? -4.862 -1.578 0.668 1.00 95.62 72 ALA A N 1
ATOM 565 C CA . ALA A 1 72 ? -5.601 -0.969 1.771 1.00 95.62 72 ALA A CA 1
ATOM 566 C C . ALA A 1 72 ? -6.145 0.424 1.408 1.00 95.62 72 ALA A C 1
ATOM 568 O O . ALA A 1 72 ? -7.331 0.694 1.618 1.00 95.62 72 ALA A O 1
ATOM 569 N N . LEU A 1 73 ? -5.319 1.271 0.787 1.00 95.31 73 LEU A N 1
ATOM 570 C CA . LEU A 1 73 ? -5.734 2.575 0.272 1.00 95.31 73 LEU A CA 1
ATOM 571 C C . LEU A 1 73 ? -6.897 2.424 -0.706 1.00 95.31 73 LEU A C 1
ATOM 573 O O . LEU A 1 73 ? -7.920 3.064 -0.515 1.00 95.31 73 LEU A O 1
ATOM 577 N N . ALA A 1 74 ? -6.803 1.514 -1.678 1.00 94.38 74 ALA A N 1
ATOM 578 C CA . ALA A 1 74 ? -7.859 1.254 -2.656 1.00 94.38 74 ALA A CA 1
ATOM 579 C C . ALA A 1 74 ? -9.171 0.744 -2.036 1.00 94.38 74 ALA A C 1
ATOM 581 O O . ALA A 1 74 ? -10.256 0.977 -2.573 1.00 94.38 74 ALA A O 1
ATOM 582 N N . LYS A 1 75 ? -9.101 0.057 -0.889 1.00 92.75 75 LYS A N 1
ATOM 583 C CA . LYS A 1 75 ? -10.296 -0.342 -0.133 1.00 92.75 75 LYS A CA 1
ATOM 584 C C . LYS A 1 75 ? -10.929 0.825 0.626 1.00 92.75 75 LYS A C 1
ATOM 586 O O . LYS A 1 75 ? -12.100 0.696 0.982 1.00 92.75 75 LYS A O 1
ATOM 591 N N . GLY A 1 76 ? -10.220 1.943 0.803 1.00 93.50 76 GLY A N 1
ATOM 592 C CA . GLY A 1 76 ? -10.690 3.165 1.459 1.00 93.50 76 GLY A CA 1
ATOM 593 C C . GLY A 1 76 ? -10.121 3.398 2.859 1.00 93.50 76 GLY A C 1
ATOM 594 O O . GLY A 1 76 ? -10.679 4.211 3.593 1.00 93.50 76 GLY A O 1
ATOM 595 N N . TYR A 1 77 ? -9.075 2.678 3.268 1.00 94.81 77 TYR A N 1
ATOM 596 C CA . TYR A 1 77 ? -8.415 2.922 4.555 1.00 94.81 77 TYR A CA 1
ATOM 597 C C . TYR A 1 77 ? -7.506 4.144 4.490 1.00 94.81 77 TYR A C 1
ATOM 599 O O . TYR A 1 77 ? -6.906 4.407 3.451 1.00 94.81 77 TYR A O 1
ATOM 607 N N . ARG A 1 78 ? -7.377 4.860 5.613 1.00 94.00 78 ARG A N 1
ATOM 608 C CA . ARG A 1 78 ? -6.527 6.050 5.690 1.00 94.00 78 ARG A CA 1
ATOM 609 C C . ARG A 1 78 ? -5.063 5.674 5.861 1.00 94.00 78 ARG A C 1
ATOM 611 O O . ARG A 1 78 ? -4.745 4.708 6.557 1.00 94.00 78 ARG A O 1
ATOM 618 N N . ILE A 1 79 ? -4.151 6.504 5.358 1.00 94.56 79 ILE A N 1
ATOM 619 C CA . ILE A 1 79 ? -2.711 6.272 5.533 1.00 94.56 79 ILE A CA 1
ATOM 620 C C . ILE A 1 79 ? -2.278 6.250 7.002 1.00 94.56 79 ILE A C 1
ATOM 622 O O . ILE A 1 79 ? -1.326 5.560 7.352 1.00 94.56 79 ILE A O 1
ATOM 626 N N . THR A 1 80 ? -2.978 6.986 7.868 1.00 94.94 80 THR A N 1
ATOM 627 C CA . THR A 1 80 ? -2.735 6.994 9.317 1.00 94.94 80 THR A CA 1
ATOM 628 C C . THR A 1 80 ? -3.046 5.645 9.951 1.00 94.94 80 THR A C 1
ATOM 630 O O . THR A 1 80 ? -2.290 5.181 10.800 1.00 94.94 80 THR A O 1
ATOM 633 N N . ASP A 1 81 ? -4.119 4.996 9.502 1.00 96.00 81 ASP A N 1
ATOM 634 C CA . ASP A 1 81 ? -4.556 3.703 10.025 1.00 96.00 81 ASP A CA 1
ATOM 635 C C . ASP A 1 81 ? -3.640 2.594 9.506 1.00 96.00 81 ASP A C 1
ATOM 637 O O . ASP A 1 81 ? -3.207 1.734 10.268 1.00 96.00 81 ASP A O 1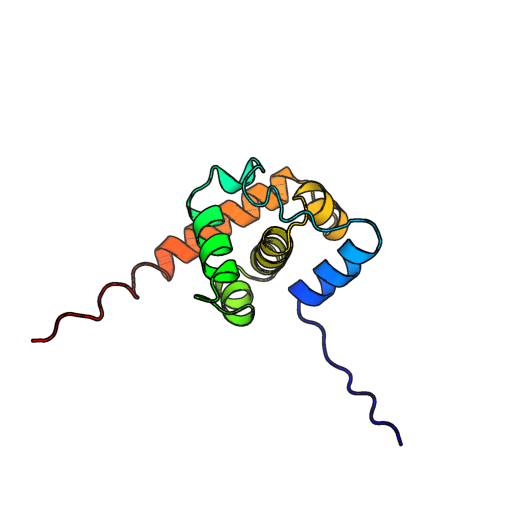
ATOM 641 N N . ILE A 1 82 ? -3.264 2.672 8.224 1.00 96.06 82 ILE A N 1
ATOM 642 C CA . ILE A 1 82 ? -2.276 1.781 7.602 1.00 96.06 82 ILE A CA 1
ATOM 643 C C . ILE A 1 82 ? -0.940 1.874 8.341 1.00 96.06 82 ILE A C 1
ATOM 645 O O . ILE A 1 82 ? -0.367 0.855 8.714 1.00 96.06 82 ILE A O 1
ATOM 649 N N . ALA A 1 83 ? -0.461 3.090 8.603 1.00 95.81 83 ALA A N 1
ATOM 650 C CA . ALA A 1 83 ? 0.776 3.316 9.338 1.00 95.81 83 ALA A CA 1
ATOM 651 C C . ALA A 1 83 ? 0.721 2.704 10.747 1.00 95.81 83 ALA A C 1
ATOM 653 O O . ALA A 1 83 ? 1.656 2.010 11.145 1.00 95.81 83 ALA A O 1
ATOM 654 N N . LYS A 1 84 ? -0.406 2.870 11.452 1.00 96.44 84 LYS A N 1
ATOM 655 C CA . LYS A 1 84 ? -0.641 2.252 12.762 1.00 96.44 84 LYS A CA 1
ATOM 656 C C . LYS A 1 84 ? -0.602 0.720 12.693 1.00 96.44 84 LYS A C 1
ATOM 658 O O . LYS A 1 84 ? 0.117 0.113 13.477 1.00 96.44 84 LYS A O 1
ATOM 663 N N . ALA A 1 85 ? -1.311 0.103 11.744 1.00 96.19 85 ALA A N 1
ATOM 664 C CA . ALA A 1 85 ? -1.325 -1.355 11.571 1.00 96.19 85 ALA A CA 1
ATOM 665 C C . ALA A 1 85 ? 0.058 -1.928 11.211 1.00 96.19 85 ALA A C 1
ATOM 667 O O . ALA A 1 85 ? 0.374 -3.061 11.560 1.00 96.19 85 ALA A O 1
ATOM 668 N N . MET A 1 86 ? 0.888 -1.150 10.515 1.00 94.50 86 MET A N 1
ATOM 669 C CA . MET A 1 86 ? 2.236 -1.556 10.106 1.00 94.50 86 MET A CA 1
ATOM 670 C C . MET A 1 86 ? 3.328 -1.169 11.112 1.00 94.50 86 MET A C 1
ATOM 672 O O . MET A 1 86 ? 4.495 -1.444 10.848 1.00 94.50 86 MET A O 1
ATOM 676 N N . ASN A 1 87 ? 2.971 -0.532 12.233 1.00 95.81 87 ASN A N 1
ATOM 677 C CA . ASN A 1 87 ? 3.906 0.023 13.214 1.00 95.81 87 ASN A CA 1
ATOM 678 C C . ASN A 1 87 ? 4.972 0.947 12.585 1.00 95.81 87 ASN A C 1
ATOM 680 O O . ASN A 1 87 ? 6.167 0.843 12.857 1.00 95.81 87 ASN A O 1
ATOM 684 N N . LEU A 1 88 ? 4.530 1.836 11.692 1.00 95.81 88 LEU A N 1
ATOM 685 C CA . LEU A 1 88 ? 5.365 2.810 10.988 1.00 95.81 88 LEU A CA 1
ATOM 686 C C . LEU A 1 88 ? 4.775 4.214 11.123 1.00 95.81 88 LEU A C 1
ATOM 688 O O . LEU A 1 88 ? 3.604 4.395 11.457 1.00 95.81 88 LEU A O 1
ATOM 692 N N . ARG A 1 89 ? 5.570 5.241 10.819 1.00 96.19 89 ARG A N 1
ATOM 693 C CA . ARG A 1 89 ? 5.065 6.616 10.739 1.00 96.19 89 ARG A CA 1
ATOM 694 C C . ARG A 1 89 ? 4.331 6.834 9.409 1.00 96.19 89 ARG A C 1
ATOM 696 O O . ARG A 1 89 ? 4.780 6.346 8.369 1.00 96.19 89 ARG A O 1
ATOM 703 N N . PRO A 1 90 ? 3.264 7.658 9.368 1.00 95.94 90 PRO A N 1
ATOM 704 C CA . PRO A 1 90 ? 2.575 7.976 8.113 1.00 95.94 90 PRO A CA 1
ATOM 705 C C . PRO A 1 90 ? 3.496 8.553 7.027 1.00 95.94 90 PRO A C 1
ATOM 707 O O . PRO A 1 90 ? 3.309 8.280 5.843 1.00 95.94 90 PRO A O 1
ATOM 710 N N . SER A 1 91 ? 4.511 9.337 7.407 1.00 95.50 91 SER A N 1
ATOM 711 C CA . SER A 1 91 ? 5.520 9.865 6.478 1.00 95.50 91 SER A CA 1
ATOM 712 C C . SER A 1 91 ? 6.365 8.768 5.829 1.00 95.50 91 SER A C 1
ATOM 714 O O . SER A 1 91 ? 6.675 8.872 4.645 1.00 95.50 91 SER A O 1
ATOM 716 N N . GLU A 1 92 ? 6.696 7.710 6.566 1.00 95.94 92 GLU A N 1
ATOM 717 C CA . GLU A 1 92 ? 7.475 6.579 6.060 1.00 95.94 92 GLU A CA 1
ATOM 718 C C . GLU A 1 92 ? 6.657 5.749 5.075 1.00 95.94 92 GLU A C 1
ATOM 720 O O . GLU A 1 92 ? 7.166 5.397 4.015 1.00 95.94 92 GLU A O 1
ATOM 725 N N . ILE A 1 93 ? 5.375 5.500 5.373 1.00 95.94 93 ILE A N 1
ATOM 726 C CA . ILE A 1 93 ? 4.463 4.836 4.431 1.00 95.94 93 ILE A CA 1
ATOM 727 C C . ILE A 1 93 ? 4.342 5.650 3.142 1.00 95.94 93 ILE A C 1
ATOM 729 O O . ILE A 1 93 ? 4.482 5.090 2.057 1.00 95.94 93 ILE A O 1
ATOM 733 N N . ARG A 1 94 ? 4.152 6.975 3.244 1.00 95.56 94 ARG A N 1
ATOM 734 C CA . ARG A 1 94 ? 4.113 7.863 2.069 1.00 95.56 94 ARG A CA 1
ATOM 735 C C . ARG A 1 94 ? 5.380 7.753 1.232 1.00 95.56 94 ARG A C 1
ATOM 737 O O . ARG A 1 94 ? 5.277 7.549 0.029 1.00 95.56 94 ARG A O 1
ATOM 744 N N . LYS A 1 95 ? 6.551 7.858 1.865 1.00 95.69 95 LYS A N 1
ATOM 745 C CA . LYS A 1 95 ? 7.840 7.754 1.174 1.00 95.69 95 LYS A CA 1
ATOM 746 C C . LYS A 1 95 ? 7.975 6.405 0.465 1.00 95.69 95 LYS A C 1
ATOM 748 O O . LYS A 1 95 ? 8.201 6.373 -0.736 1.00 95.69 95 LYS A O 1
ATOM 753 N N . LYS A 1 96 ? 7.723 5.300 1.175 1.00 95.81 96 LYS A N 1
ATOM 754 C CA . LYS A 1 96 ? 7.788 3.944 0.607 1.00 95.81 96 LYS A CA 1
ATOM 755 C C . LYS A 1 96 ? 6.823 3.745 -0.565 1.00 95.81 96 LYS A C 1
ATOM 757 O O . LYS A 1 96 ? 7.184 3.080 -1.529 1.00 95.81 96 LYS A O 1
ATOM 762 N N . LEU A 1 97 ? 5.614 4.308 -0.496 1.00 96.12 97 LEU A N 1
ATOM 763 C CA . LEU A 1 97 ? 4.642 4.263 -1.593 1.00 96.12 97 LEU A CA 1
ATOM 764 C C . LEU A 1 97 ? 5.138 5.024 -2.822 1.00 96.12 97 LEU A C 1
ATOM 766 O O . LEU A 1 97 ? 5.088 4.480 -3.923 1.00 96.12 97 LEU A O 1
ATOM 770 N N . VAL A 1 98 ? 5.617 6.255 -2.636 1.00 95.31 98 VAL A N 1
ATOM 771 C CA . VAL A 1 98 ? 6.129 7.097 -3.726 1.00 95.31 98 VAL A CA 1
ATOM 772 C C . VAL A 1 98 ? 7.339 6.442 -4.387 1.00 95.31 98 VAL A C 1
ATOM 774 O O . VAL A 1 98 ? 7.335 6.275 -5.604 1.00 95.31 98 VAL A O 1
ATOM 777 N N . ASP A 1 99 ? 8.316 5.998 -3.595 1.00 94.81 99 ASP A N 1
ATOM 778 C CA . ASP A 1 99 ? 9.533 5.355 -4.094 1.00 94.81 99 ASP A CA 1
ATOM 779 C C . ASP A 1 99 ? 9.185 4.077 -4.877 1.00 94.81 99 ASP A C 1
ATOM 781 O O . ASP A 1 99 ? 9.588 3.916 -6.029 1.00 94.81 99 ASP A O 1
ATOM 785 N N . ALA A 1 100 ? 8.361 3.190 -4.304 1.00 95.06 100 ALA A N 1
ATOM 786 C CA . ALA A 1 100 ? 7.966 1.946 -4.966 1.00 95.06 100 ALA A CA 1
ATOM 787 C C . ALA A 1 100 ? 7.170 2.193 -6.257 1.00 95.06 100 ALA A C 1
ATOM 789 O O . ALA A 1 100 ? 7.433 1.548 -7.271 1.00 95.06 100 ALA A O 1
ATOM 790 N N . CYS A 1 101 ? 6.222 3.137 -6.249 1.00 94.12 101 CYS A N 1
ATOM 791 C CA . CYS A 1 101 ? 5.442 3.471 -7.443 1.00 94.12 101 CYS A CA 1
ATOM 792 C C . CYS A 1 101 ? 6.308 4.128 -8.523 1.00 94.12 101 CYS A C 1
ATOM 794 O O . CYS A 1 101 ? 6.093 3.873 -9.707 1.00 94.12 101 CYS A O 1
ATOM 796 N N . TYR A 1 102 ? 7.298 4.937 -8.138 1.00 93.06 102 TYR A N 1
ATOM 797 C CA . TYR A 1 102 ? 8.286 5.489 -9.059 1.00 93.06 102 TYR A CA 1
ATOM 798 C C . TYR A 1 102 ? 9.099 4.382 -9.726 1.00 93.06 102 TYR A C 1
ATOM 800 O O . TYR A 1 102 ? 9.076 4.272 -10.953 1.00 93.06 102 TYR A O 1
ATOM 808 N N . TYR A 1 103 ? 9.731 3.506 -8.946 1.00 90.38 103 TYR A N 1
ATOM 809 C CA . TYR A 1 103 ? 10.523 2.412 -9.502 1.00 90.38 103 TYR A CA 1
ATOM 810 C C . TYR A 1 103 ? 9.680 1.482 -10.377 1.00 90.38 103 TYR A C 1
ATOM 812 O O . TYR A 1 103 ? 10.078 1.151 -11.492 1.00 90.38 103 TYR A O 1
ATOM 820 N N . ALA A 1 104 ? 8.476 1.119 -9.938 1.00 90.75 104 ALA A N 1
ATOM 821 C CA . ALA A 1 104 ? 7.587 0.297 -10.747 1.00 90.75 104 ALA A CA 1
ATOM 822 C C . ALA A 1 104 ? 7.163 1.008 -12.047 1.00 90.75 104 ALA A C 1
ATOM 824 O O . ALA A 1 104 ? 7.075 0.358 -13.090 1.00 90.75 104 ALA A O 1
ATOM 825 N N . SER A 1 105 ? 6.957 2.333 -12.023 1.00 85.62 105 SER A N 1
ATOM 826 C CA . SER A 1 105 ? 6.637 3.094 -13.236 1.00 85.62 105 SER A CA 1
ATOM 827 C C . SER A 1 105 ? 7.774 3.095 -14.259 1.00 85.62 105 SER A C 1
ATOM 829 O O . SER A 1 105 ? 7.522 2.816 -15.428 1.00 85.62 105 SER A O 1
ATOM 831 N N . VAL A 1 106 ? 9.011 3.303 -13.800 1.00 81.69 106 VAL A N 1
ATOM 832 C CA . VAL A 1 106 ? 10.210 3.388 -14.648 1.00 81.69 106 VAL A CA 1
ATOM 833 C C . VAL A 1 106 ? 10.596 2.021 -15.210 1.00 81.69 106 VAL A C 1
ATOM 835 O O . VAL A 1 106 ? 10.901 1.886 -16.389 1.00 81.69 106 VAL A O 1
ATOM 838 N N . PHE A 1 107 ? 10.568 0.976 -14.381 1.00 69.31 107 PHE A N 1
ATOM 839 C CA . PHE A 1 107 ? 11.095 -0.331 -14.776 1.00 69.31 107 PHE A CA 1
ATOM 840 C C . PHE A 1 107 ? 10.052 -1.273 -15.386 1.00 69.31 107 PHE A C 1
ATOM 842 O O . PHE A 1 107 ? 10.437 -2.257 -16.021 1.00 69.31 107 PHE A O 1
ATOM 849 N N . ARG A 1 108 ? 8.745 -1.031 -15.192 1.00 62.16 108 ARG A N 1
ATOM 850 C CA . ARG A 1 108 ? 7.700 -1.984 -15.614 1.00 62.16 108 ARG A CA 1
ATOM 851 C C . ARG A 1 108 ? 6.487 -1.401 -16.341 1.00 62.16 108 ARG A C 1
ATOM 853 O O . ARG A 1 108 ? 5.876 -2.157 -17.091 1.00 62.16 108 ARG A O 1
ATOM 860 N N . PHE A 1 109 ? 6.127 -0.122 -16.184 1.00 52.09 109 PHE A N 1
ATOM 861 C CA . PHE A 1 109 ? 4.902 0.407 -16.819 1.00 52.09 109 PHE A CA 1
ATOM 862 C C . PHE A 1 109 ? 5.082 1.007 -18.218 1.00 52.09 109 PHE A C 1
ATOM 864 O O . PHE A 1 109 ? 4.089 1.081 -18.934 1.00 52.09 109 PHE A O 1
ATOM 871 N N . GLU A 1 110 ? 6.292 1.364 -18.653 1.00 48.44 110 GLU A N 1
ATOM 872 C CA . GLU A 1 110 ? 6.505 1.898 -20.015 1.00 48.44 110 GLU A CA 1
ATOM 873 C C . GLU A 1 110 ? 6.607 0.815 -21.105 1.00 48.44 110 GLU A C 1
ATOM 875 O O . GLU A 1 110 ? 6.546 1.119 -22.292 1.00 48.44 110 GLU A O 1
ATOM 880 N N . LYS A 1 111 ? 6.702 -0.473 -20.746 1.00 45.34 111 LYS A N 1
ATOM 881 C CA . LYS A 1 111 ? 6.852 -1.563 -21.733 1.00 45.34 111 LYS A CA 1
ATOM 882 C C . LYS A 1 111 ? 5.548 -2.170 -22.263 1.00 45.34 111 LYS A C 1
ATOM 884 O O . LYS A 1 111 ? 5.622 -3.048 -23.118 1.00 45.34 111 LYS A O 1
ATOM 889 N N . VAL A 1 112 ? 4.373 -1.739 -21.794 1.00 46.25 112 VAL A N 1
ATOM 890 C CA . VAL A 1 112 ? 3.085 -2.366 -22.179 1.00 46.25 112 VAL A CA 1
ATOM 891 C C . VAL A 1 112 ? 2.242 -1.500 -23.126 1.00 46.25 112 VAL A C 1
ATOM 893 O O . VAL A 1 112 ? 1.343 -2.024 -23.770 1.00 46.25 112 VAL A O 1
ATOM 896 N N . GLU A 1 113 ? 2.558 -0.214 -23.306 1.00 47.06 113 GLU A N 1
ATOM 897 C CA . GLU A 1 113 ? 1.820 0.645 -24.255 1.00 47.06 113 GLU A CA 1
ATOM 898 C C . GLU A 1 113 ? 2.325 0.522 -25.713 1.00 47.06 113 GLU A C 1
ATOM 900 O O . GLU A 1 113 ? 1.623 0.921 -26.632 1.00 47.06 113 GLU A O 1
ATOM 905 N N . ASN A 1 114 ? 3.459 -0.149 -25.966 1.00 43.84 114 ASN A N 1
ATOM 906 C CA . ASN A 1 114 ? 4.015 -0.365 -27.317 1.00 43.84 114 ASN A CA 1
ATOM 907 C C . ASN A 1 114 ? 3.701 -1.755 -27.903 1.00 43.84 114 ASN A C 1
ATOM 909 O O . ASN A 1 114 ? 4.587 -2.443 -28.412 1.00 43.84 114 ASN A O 1
ATOM 913 N N . LYS A 1 115 ? 2.449 -2.211 -27.811 1.00 45.25 115 LYS A N 1
ATOM 914 C CA . LYS A 1 115 ? 1.996 -3.428 -28.508 1.00 45.25 115 LYS A CA 1
ATOM 915 C C . LYS A 1 115 ? 0.625 -3.266 -29.164 1.00 45.25 115 LYS A C 1
ATOM 917 O O . LYS A 1 115 ? -0.203 -4.153 -29.040 1.00 45.25 115 LYS A O 1
ATOM 922 N N . VAL A 1 116 ? 0.393 -2.184 -29.903 1.00 50.34 116 VAL A N 1
ATOM 923 C CA . VAL A 1 116 ? -0.570 -2.207 -31.018 1.00 50.34 116 VAL A CA 1
ATOM 924 C C . VAL A 1 116 ? -0.100 -1.216 -32.078 1.00 50.34 116 VAL A C 1
ATOM 926 O O . VAL A 1 116 ? -0.421 -0.045 -31.998 1.00 50.34 116 VAL A O 1
ATOM 929 N N . GLU A 1 117 ? 0.695 -1.687 -33.034 1.00 45.88 117 GLU A N 1
ATOM 930 C CA . GLU A 1 117 ? 0.672 -1.226 -34.429 1.00 45.88 117 GLU A CA 1
ATOM 931 C C . GLU A 1 117 ? 1.590 -2.150 -35.236 1.00 45.88 117 GLU A C 1
ATOM 933 O O . GLU A 1 117 ? 2.768 -1.899 -35.465 1.00 45.88 117 GLU A O 1
ATOM 938 N N . THR A 1 118 ? 1.045 -3.301 -35.614 1.00 45.75 118 THR A N 1
ATOM 939 C CA . THR A 1 118 ? 1.481 -4.003 -36.824 1.00 45.75 118 THR A CA 1
ATOM 940 C C . THR A 1 118 ? 0.254 -4.033 -37.722 1.00 45.75 118 THR A C 1
ATOM 942 O O . THR A 1 118 ? -0.716 -4.729 -37.429 1.00 45.75 118 THR A O 1
ATOM 945 N N . LYS A 1 119 ? 0.261 -3.147 -38.721 1.00 40.84 119 LYS A N 1
ATOM 946 C CA . LYS A 1 119 ? -0.559 -3.281 -39.926 1.00 40.84 119 LYS A CA 1
ATOM 947 C C . LYS A 1 119 ? 0.117 -4.266 -40.865 1.00 40.84 119 LYS A C 1
ATOM 949 O O . LYS A 1 119 ? 1.369 -4.278 -40.868 1.00 40.84 119 LYS A O 1
#

Sequence (119 aa):
MTKDVNKSMNGAEKLLAELSKFASPNRKNLFKEAVFRDYRVRKFVEKYVRSDISQTDILAYLGATAGPAIVALAKGYRITDIAKAMNLRPSEIRKKLVDACYYASVFRFEKVENKVETK